Protein AF-A0A961MQN5-F1 (afdb_monomer_lite)

pLDDT: mean 85.93, std 11.31, range [44.59, 96.81]

Foldseek 3Di:
DDDPVVCCVVQNPVLVVQLVVQQVVLVVVCVVPVPRNCLSNQVSNVVRDQSVVSVVSVPVVVVVVVVCVLCVVHPVSSVVVCVLCVVVVVVVVVVCVVVVVVVVVDDSCVVVVVSVVVVVVVVVCVVVVVDPDDDPPPPVVSPD

Structure (mmCIF, N/CA/C/O backbone):
data_AF-A0A961MQN5-F1
#
_entry.id   AF-A0A961MQN5-F1
#
loop_
_atom_site.group_PDB
_atom_site.id
_atom_site.type_symbol
_atom_site.label_atom_id
_atom_site.label_alt_id
_atom_site.label_comp_id
_atom_site.label_asym_id
_atom_site.label_entity_id
_atom_site.label_seq_id
_atom_site.pdbx_PDB_ins_code
_atom_site.Cartn_x
_atom_site.Cartn_y
_atom_site.Cartn_z
_atom_site.occupancy
_atom_site.B_iso_or_equiv
_atom_site.auth_seq_id
_atom_site.auth_comp_id
_atom_site.auth_asym_id
_atom_site.auth_atom_id
_atom_site.pdbx_PDB_model_num
ATOM 1 N N . MET A 1 1 ? 15.750 -17.909 -8.664 1.00 48.66 1 MET A N 1
ATOM 2 C CA . MET A 1 1 ? 16.512 -16.833 -7.995 1.00 48.66 1 MET A CA 1
ATOM 3 C C . MET A 1 1 ? 15.515 -15.973 -7.230 1.00 48.66 1 MET A C 1
ATOM 5 O O . MET A 1 1 ? 14.878 -15.130 -7.837 1.00 48.66 1 MET A O 1
ATOM 9 N N . ALA A 1 2 ? 15.275 -16.254 -5.947 1.00 65.38 2 ALA A N 1
ATOM 10 C CA . ALA A 1 2 ? 14.312 -15.494 -5.144 1.00 65.38 2 ALA A CA 1
ATOM 11 C C . ALA A 1 2 ? 15.049 -14.439 -4.304 1.00 65.38 2 ALA A C 1
ATOM 13 O O . ALA A 1 2 ? 16.057 -14.758 -3.676 1.00 65.38 2 ALA A O 1
ATOM 14 N N . GLY A 1 3 ? 14.558 -13.197 -4.305 1.00 77.81 3 GLY A N 1
ATOM 15 C CA . GLY A 1 3 ? 15.100 -12.086 -3.513 1.00 77.81 3 GLY A CA 1
ATOM 16 C C . GLY A 1 3 ? 15.566 -10.892 -4.352 1.00 77.81 3 GLY A C 1
ATOM 17 O O . GLY A 1 3 ? 15.466 -10.897 -5.577 1.00 77.81 3 GLY A O 1
ATOM 18 N N . LEU A 1 4 ? 16.101 -9.870 -3.675 1.00 83.69 4 LEU A N 1
ATOM 19 C CA . LEU A 1 4 ? 16.558 -8.609 -4.282 1.00 83.69 4 LEU A CA 1
ATOM 20 C C . LEU A 1 4 ? 17.521 -8.818 -5.459 1.00 83.69 4 LEU A C 1
ATOM 22 O O . LEU A 1 4 ? 17.386 -8.151 -6.477 1.00 83.69 4 LEU A O 1
ATOM 26 N N . GLY A 1 5 ? 18.448 -9.776 -5.353 1.00 87.94 5 GLY A N 1
ATOM 27 C CA . GLY A 1 5 ? 19.384 -10.085 -6.438 1.00 87.94 5 GLY A CA 1
ATOM 28 C C . GLY A 1 5 ? 18.703 -10.615 -7.705 1.00 87.94 5 GLY A C 1
ATOM 29 O O . GLY A 1 5 ? 19.126 -10.276 -8.804 1.00 87.94 5 GLY A O 1
ATOM 30 N N . GLY A 1 6 ? 17.623 -11.393 -7.564 1.00 88.25 6 GLY A N 1
ATOM 31 C CA . GLY A 1 6 ? 16.836 -11.887 -8.700 1.00 88.25 6 GLY A CA 1
ATOM 32 C C . GLY A 1 6 ? 16.014 -10.778 -9.350 1.00 88.25 6 GLY A C 1
ATOM 33 O O . GLY A 1 6 ? 16.094 -10.588 -10.557 1.00 88.25 6 GLY A O 1
ATOM 34 N N . PHE A 1 7 ? 15.319 -9.980 -8.533 1.00 88.19 7 PHE A N 1
ATOM 35 C CA . PHE A 1 7 ? 14.561 -8.819 -9.010 1.00 88.19 7 PHE A CA 1
ATOM 36 C C . PHE A 1 7 ? 15.449 -7.841 -9.785 1.00 88.19 7 PHE A C 1
ATOM 38 O O . PHE A 1 7 ? 15.055 -7.275 -10.796 1.00 88.19 7 PHE A O 1
ATOM 45 N N . VAL A 1 8 ? 16.683 -7.660 -9.332 1.00 92.69 8 VAL A N 1
ATOM 46 C CA . VAL A 1 8 ? 17.633 -6.761 -9.985 1.00 92.69 8 VAL A CA 1
ATOM 47 C C . VAL A 1 8 ? 18.160 -7.340 -11.278 1.00 92.69 8 VAL A C 1
ATOM 49 O O . VAL A 1 8 ? 18.333 -6.594 -12.237 1.00 92.69 8 VAL A O 1
ATOM 52 N N . ALA A 1 9 ? 18.461 -8.635 -11.299 1.00 91.62 9 ALA A N 1
ATOM 53 C CA . ALA A 1 9 ? 18.903 -9.281 -12.523 1.00 91.62 9 ALA A CA 1
ATOM 54 C C . ALA A 1 9 ? 17.837 -9.160 -13.626 1.00 91.62 9 ALA A C 1
ATOM 56 O O . ALA A 1 9 ? 18.186 -9.068 -14.797 1.00 91.62 9 ALA A O 1
ATOM 57 N N . GLU A 1 10 ? 16.559 -9.120 -13.241 1.00 91.62 10 GLU A N 1
ATOM 58 C CA . GLU A 1 10 ? 15.415 -9.029 -14.148 1.00 91.62 10 GLU A CA 1
ATOM 59 C C . GLU A 1 10 ? 15.050 -7.584 -14.538 1.00 91.62 10 GLU A C 1
ATOM 61 O O . GLU A 1 10 ? 14.893 -7.293 -15.721 1.00 91.62 10 GLU A O 1
ATOM 66 N N . PHE A 1 11 ? 14.959 -6.662 -13.572 1.00 92.06 11 PHE A N 1
ATOM 67 C CA . PHE A 1 11 ? 14.441 -5.297 -13.784 1.00 92.06 11 PHE A CA 1
ATOM 68 C C . PHE A 1 11 ? 15.490 -4.181 -13.616 1.00 92.06 11 PHE A C 1
ATOM 70 O O . PHE A 1 11 ? 15.243 -3.021 -13.951 1.00 92.06 11 PHE A O 1
ATOM 77 N N . GLY A 1 12 ? 16.674 -4.499 -13.095 1.00 93.75 12 GLY A N 1
ATOM 78 C CA . GLY A 1 12 ? 17.763 -3.549 -12.872 1.00 93.75 12 GLY A CA 1
ATOM 79 C C . GLY A 1 12 ? 17.605 -2.654 -11.636 1.00 93.75 12 GLY A C 1
ATOM 80 O O . GLY A 1 12 ? 16.564 -2.572 -10.984 1.00 93.75 12 GLY A O 1
ATOM 81 N N . TRP A 1 13 ? 18.680 -1.932 -11.306 1.00 93.62 13 TRP A N 1
ATOM 82 C CA . TRP A 1 13 ? 18.731 -1.038 -10.138 1.00 93.62 13 TRP A CA 1
ATOM 83 C C . TRP A 1 13 ? 17.797 0.176 -10.272 1.00 93.62 13 TRP A C 1
ATOM 85 O O . TRP A 1 13 ? 17.278 0.677 -9.277 1.00 93.62 13 TRP A O 1
ATOM 95 N N . LEU A 1 14 ? 17.542 0.632 -11.504 1.00 93.38 14 LEU A N 1
ATOM 96 C CA . LEU A 1 14 ? 16.614 1.734 -11.769 1.00 93.38 14 LEU A CA 1
ATOM 97 C C . LEU A 1 14 ? 15.178 1.376 -11.375 1.00 93.38 14 LEU A C 1
ATOM 99 O O . LEU A 1 14 ? 14.497 2.202 -10.772 1.00 93.38 14 LEU A O 1
ATOM 103 N N . ALA A 1 15 ? 14.741 0.142 -11.640 1.00 92.19 15 ALA A N 1
ATOM 104 C CA . ALA A 1 15 ? 13.423 -0.327 -11.226 1.00 92.19 15 ALA A CA 1
ATOM 105 C C . ALA A 1 15 ? 13.300 -0.406 -9.699 1.00 92.19 15 ALA A C 1
ATOM 107 O O . ALA A 1 15 ? 12.271 -0.026 -9.148 1.00 92.19 15 ALA A O 1
ATOM 108 N N . VAL A 1 16 ? 14.361 -0.824 -8.997 1.00 93.31 16 VAL A N 1
ATOM 109 C CA . VAL A 1 16 ? 14.395 -0.806 -7.523 1.00 93.31 16 VAL A CA 1
ATOM 110 C C . VAL A 1 16 ? 14.227 0.615 -6.993 1.00 93.31 16 VAL A C 1
ATOM 112 O O . VAL A 1 16 ? 13.391 0.852 -6.123 1.00 93.31 16 VAL A O 1
ATOM 115 N N . LEU A 1 17 ? 14.989 1.572 -7.529 1.00 94.50 17 LEU A N 1
ATOM 116 C CA . LEU A 1 17 ? 14.881 2.976 -7.131 1.00 94.50 17 LEU A CA 1
ATOM 117 C C . LEU A 1 17 ? 13.485 3.535 -7.424 1.00 94.50 17 LEU A C 1
ATOM 119 O O . LEU A 1 17 ? 12.882 4.153 -6.548 1.00 94.50 17 LEU A O 1
ATOM 123 N N . GLY A 1 18 ? 12.946 3.271 -8.616 1.00 93.69 18 GLY A N 1
ATOM 124 C CA . GLY A 1 18 ? 11.588 3.660 -8.993 1.00 93.69 18 GLY A CA 1
ATOM 125 C C . GLY A 1 18 ? 10.540 3.092 -8.040 1.00 93.69 18 GLY A C 1
ATOM 126 O O . GLY A 1 18 ? 9.650 3.819 -7.597 1.00 93.69 18 GLY A O 1
ATOM 127 N N . ALA A 1 19 ? 10.686 1.826 -7.646 1.00 93.06 19 ALA A N 1
ATOM 128 C CA . ALA A 1 19 ? 9.770 1.179 -6.721 1.00 93.06 19 ALA A CA 1
ATOM 129 C C . ALA A 1 19 ? 9.803 1.815 -5.334 1.00 93.06 19 ALA A C 1
ATOM 131 O O . ALA A 1 19 ? 8.757 2.179 -4.792 1.00 93.06 19 ALA A O 1
ATOM 132 N N . VAL A 1 20 ? 11.003 2.020 -4.787 1.00 93.88 20 VAL A N 1
ATOM 133 C CA . VAL A 1 20 ? 11.200 2.694 -3.498 1.00 93.88 20 VAL A CA 1
ATOM 134 C C . VAL A 1 20 ? 10.578 4.088 -3.521 1.00 93.88 20 VAL A C 1
ATOM 136 O O . VAL A 1 20 ? 9.807 4.424 -2.623 1.00 93.88 20 VAL A O 1
ATOM 139 N N . LEU A 1 21 ? 10.839 4.881 -4.563 1.00 94.75 21 LEU A N 1
ATOM 140 C CA . LEU A 1 21 ? 10.260 6.218 -4.706 1.00 94.75 21 LEU A CA 1
ATOM 141 C C . LEU A 1 21 ? 8.730 6.177 -4.805 1.00 94.75 21 LEU A C 1
ATOM 143 O O . LEU A 1 21 ? 8.057 6.970 -4.146 1.00 94.75 21 LEU A O 1
ATOM 147 N N . GLY A 1 22 ? 8.173 5.226 -5.557 1.00 93.25 22 GLY A N 1
ATOM 148 C CA . GLY A 1 22 ? 6.728 5.018 -5.655 1.00 93.25 22 GLY A CA 1
ATOM 149 C C . GLY A 1 22 ? 6.084 4.702 -4.303 1.00 93.25 22 GLY A C 1
ATOM 150 O O . GLY A 1 22 ? 5.043 5.270 -3.964 1.00 93.25 22 GLY A O 1
ATOM 151 N N . PHE A 1 23 ? 6.716 3.853 -3.489 1.00 93.56 23 PHE A N 1
ATOM 152 C CA . PHE A 1 23 ? 6.240 3.536 -2.140 1.00 93.56 23 PHE A CA 1
ATOM 153 C C . PHE A 1 23 ? 6.384 4.698 -1.161 1.00 93.56 23 PHE A C 1
ATOM 155 O O . PHE A 1 23 ? 5.472 4.922 -0.364 1.00 93.56 23 PHE A O 1
ATOM 162 N N . LEU A 1 24 ? 7.479 5.457 -1.224 1.00 93.31 24 LEU A N 1
ATOM 163 C CA . LEU A 1 24 ? 7.667 6.651 -0.396 1.00 93.31 24 LEU A CA 1
ATOM 164 C C . LEU A 1 24 ? 6.613 7.715 -0.715 1.00 93.31 24 LEU A C 1
ATOM 166 O O . LEU A 1 24 ? 5.961 8.226 0.197 1.00 93.31 24 LEU A O 1
ATOM 170 N N . ALA A 1 25 ? 6.383 7.988 -2.001 1.00 92.06 25 ALA A N 1
ATOM 171 C CA . ALA A 1 25 ? 5.333 8.895 -2.447 1.00 92.06 25 ALA A CA 1
ATOM 172 C C . ALA A 1 25 ? 3.948 8.399 -2.004 1.00 92.06 25 ALA A C 1
ATOM 174 O O . ALA A 1 25 ? 3.188 9.145 -1.390 1.00 92.06 25 ALA A O 1
ATOM 175 N N . GLY A 1 26 ? 3.632 7.120 -2.229 1.00 91.31 26 GLY A N 1
ATOM 176 C CA . GLY A 1 26 ? 2.363 6.534 -1.795 1.00 91.31 26 GLY A CA 1
ATOM 177 C C . GLY A 1 26 ? 2.161 6.588 -0.279 1.00 91.31 26 GLY A C 1
ATOM 178 O O . GLY A 1 26 ? 1.064 6.904 0.183 1.00 91.31 26 GLY A O 1
ATOM 179 N N . GLY A 1 27 ? 3.211 6.337 0.502 1.00 90.06 27 GLY A N 1
ATOM 180 C CA . GLY A 1 27 ? 3.204 6.442 1.963 1.00 90.06 27 GLY A CA 1
ATOM 181 C C . GLY A 1 27 ? 2.933 7.858 2.445 1.00 90.06 27 GLY A C 1
ATOM 182 O O . GLY A 1 27 ? 2.074 8.055 3.303 1.00 90.06 27 GLY A O 1
ATOM 183 N N . PHE A 1 28 ? 3.589 8.847 1.840 1.00 91.31 28 PHE A N 1
ATOM 184 C CA . PHE A 1 28 ? 3.340 10.255 2.125 1.00 91.31 28 PHE A CA 1
ATOM 185 C C . PHE A 1 28 ? 1.883 10.642 1.837 1.00 91.31 28 PHE A C 1
ATOM 187 O O . PHE A 1 28 ? 1.199 11.163 2.719 1.00 91.31 28 PHE A O 1
ATOM 194 N N . VAL A 1 29 ? 1.358 10.311 0.651 1.00 88.31 29 VAL A N 1
ATOM 195 C CA . VAL A 1 29 ? -0.036 10.634 0.298 1.00 88.31 29 VAL A CA 1
ATOM 196 C C . VAL A 1 29 ? -1.023 9.873 1.191 1.00 88.31 29 VAL A C 1
ATOM 198 O O . VAL A 1 29 ? -2.048 10.432 1.569 1.00 88.31 29 VAL A O 1
ATOM 201 N N . LYS A 1 30 ? -0.728 8.637 1.617 1.00 86.69 30 LYS A N 1
ATOM 202 C CA . LYS A 1 30 ? -1.524 7.939 2.646 1.00 86.69 30 LYS A CA 1
ATOM 203 C C . LYS A 1 30 ? -1.501 8.669 3.986 1.00 86.69 30 LYS A C 1
ATOM 205 O O . LYS A 1 30 ? -2.537 8.718 4.632 1.00 86.69 30 LYS A O 1
ATOM 210 N N . GLY A 1 31 ? -0.378 9.257 4.390 1.00 85.06 31 GLY A N 1
ATOM 211 C CA . GLY A 1 31 ? -0.311 10.087 5.595 1.00 85.06 31 GLY A CA 1
ATOM 212 C C . GLY A 1 31 ? -1.207 11.327 5.514 1.00 85.06 31 GLY A C 1
ATOM 213 O O . GLY A 1 31 ? -1.863 11.670 6.491 1.00 85.06 31 GLY A O 1
ATOM 214 N N . VAL A 1 32 ? -1.280 11.960 4.340 1.00 86.50 32 VAL A N 1
ATOM 215 C CA . VAL A 1 32 ? -2.071 13.185 4.119 1.00 86.50 32 VAL A CA 1
ATOM 216 C C . VAL A 1 32 ? -3.561 12.893 3.879 1.00 86.50 32 VAL A C 1
ATOM 218 O O . VAL A 1 32 ? -4.419 13.593 4.408 1.00 86.50 32 VAL A O 1
ATOM 221 N N . VAL A 1 33 ? -3.881 11.871 3.079 1.00 80.00 33 VAL A N 1
ATOM 222 C CA . VAL A 1 33 ? -5.236 11.586 2.551 1.00 80.00 33 VAL A CA 1
ATOM 223 C C . VAL A 1 33 ? -5.872 10.338 3.187 1.00 80.00 33 VAL A C 1
ATOM 225 O O . VAL A 1 33 ? -7.073 10.117 3.077 1.00 80.00 33 VAL A O 1
ATOM 228 N N . GLY A 1 34 ? -5.093 9.489 3.858 1.00 74.31 34 GLY A N 1
ATOM 229 C CA . GLY A 1 34 ? -5.562 8.312 4.603 1.00 74.31 34 GLY A CA 1
ATOM 230 C C . GLY A 1 34 ? -5.564 6.986 3.830 1.00 74.31 34 GLY A C 1
ATOM 231 O O . GLY A 1 34 ? -5.291 5.946 4.425 1.00 74.31 34 GLY A O 1
ATOM 232 N N . PHE A 1 35 ? -5.820 6.982 2.512 1.00 74.06 35 PHE A N 1
ATOM 233 C CA . PHE A 1 35 ? -6.054 5.730 1.755 1.00 74.06 35 PHE A CA 1
ATOM 234 C C . PHE A 1 35 ? -5.334 5.618 0.397 1.00 74.06 35 PHE A C 1
ATOM 236 O O . PHE A 1 35 ? -5.567 4.681 -0.361 1.00 74.06 35 PHE A O 1
ATOM 243 N N . ALA A 1 36 ? -4.445 6.558 0.070 1.00 77.44 36 ALA A N 1
ATOM 244 C CA . ALA A 1 36 ? -3.923 6.713 -1.292 1.00 77.44 36 ALA A CA 1
ATOM 245 C C . ALA A 1 36 ? -2.703 5.845 -1.656 1.00 77.44 36 ALA A C 1
ATOM 247 O O . ALA A 1 36 ? -2.343 5.784 -2.832 1.00 77.44 36 ALA A O 1
ATOM 248 N N . LEU A 1 37 ? -2.067 5.174 -0.684 1.00 82.69 37 LEU A N 1
ATOM 249 C CA . LEU A 1 37 ? -0.838 4.399 -0.923 1.00 82.69 37 LEU A CA 1
ATOM 250 C C . LEU A 1 37 ? -0.981 3.373 -2.057 1.00 82.69 37 LEU A C 1
ATOM 252 O O . LEU A 1 37 ? -0.122 3.389 -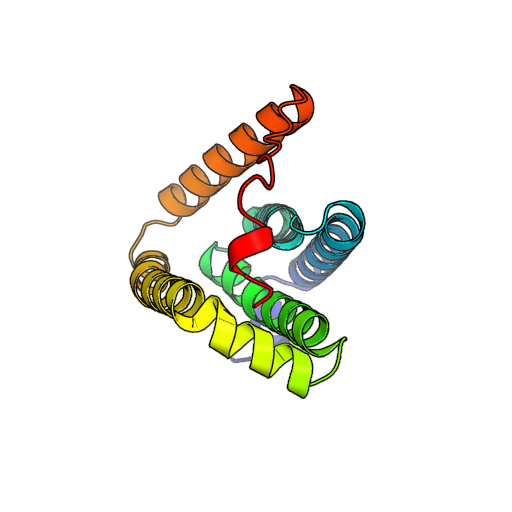2.936 1.00 82.69 37 LEU A O 1
ATOM 256 N N . PRO A 1 38 ? -2.049 2.549 -2.111 1.00 81.75 38 PRO A N 1
ATOM 257 C CA . PRO A 1 38 ? -2.240 1.607 -3.206 1.00 81.75 38 PRO A CA 1
ATOM 258 C C . PRO A 1 38 ? -2.302 2.292 -4.567 1.00 81.75 38 PRO A C 1
ATOM 260 O O . PRO A 1 38 ? -1.648 1.845 -5.495 1.00 81.75 38 PRO A O 1
ATOM 263 N N . MET A 1 39 ? -3.033 3.403 -4.681 1.00 86.69 39 MET A N 1
ATOM 264 C CA . MET A 1 39 ? -3.234 4.085 -5.962 1.00 86.69 39 MET A CA 1
ATOM 265 C C . MET A 1 39 ? -1.925 4.652 -6.513 1.00 86.69 39 MET A C 1
ATOM 267 O O . MET A 1 39 ? -1.578 4.392 -7.661 1.00 86.69 39 MET A O 1
ATOM 271 N N . VAL A 1 40 ? -1.178 5.393 -5.691 1.00 89.12 40 VAL A N 1
ATOM 272 C CA . VAL A 1 40 ? 0.072 6.040 -6.122 1.00 89.12 40 VAL A CA 1
ATOM 273 C C . VAL A 1 40 ? 1.162 5.004 -6.376 1.00 89.12 40 VAL A C 1
ATOM 275 O O . VAL A 1 40 ? 1.762 4.999 -7.449 1.00 89.12 40 VAL A O 1
ATOM 278 N N . ALA A 1 41 ? 1.399 4.104 -5.416 1.00 90.88 41 ALA A N 1
ATOM 279 C CA . ALA A 1 41 ? 2.473 3.129 -5.536 1.00 90.88 41 ALA A CA 1
ATOM 280 C C . ALA A 1 41 ? 2.215 2.163 -6.697 1.00 90.88 41 ALA A C 1
ATOM 282 O O . ALA A 1 41 ? 3.138 1.900 -7.460 1.00 90.88 41 ALA A O 1
ATOM 283 N N . LEU A 1 42 ? 0.978 1.692 -6.886 1.00 90.62 42 LEU A N 1
ATOM 284 C CA . LEU A 1 42 ? 0.646 0.789 -7.988 1.00 90.62 42 LEU A CA 1
ATOM 285 C C . LEU A 1 42 ? 0.708 1.487 -9.353 1.00 90.62 42 LEU A C 1
ATOM 287 O O . LEU A 1 42 ? 1.159 0.868 -10.307 1.00 90.62 42 LEU A O 1
ATOM 291 N N . SER A 1 43 ? 0.337 2.770 -9.447 1.00 88.00 43 SER A N 1
ATOM 292 C CA . SER A 1 43 ? 0.456 3.533 -10.702 1.00 88.00 43 SER A CA 1
ATOM 293 C C . SER A 1 43 ? 1.917 3.742 -11.106 1.00 88.00 43 SER A C 1
ATOM 295 O O . SER A 1 43 ? 2.281 3.520 -12.258 1.00 88.00 43 SER A O 1
ATOM 297 N N . VAL A 1 44 ? 2.771 4.137 -10.154 1.00 90.38 44 VAL A N 1
ATOM 298 C CA . VAL A 1 44 ? 4.205 4.341 -10.408 1.00 90.38 44 VAL A CA 1
ATOM 299 C C . VAL A 1 44 ? 4.879 3.016 -10.754 1.00 90.38 44 VAL A C 1
ATOM 301 O O . VAL A 1 44 ? 5.488 2.906 -11.811 1.00 90.38 44 VAL A O 1
ATOM 304 N N . ASN A 1 45 ? 4.735 2.000 -9.899 1.00 91.69 45 ASN A N 1
ATOM 305 C CA . ASN A 1 45 ? 5.377 0.700 -10.095 1.00 91.69 45 ASN A CA 1
ATOM 306 C C . ASN A 1 45 ? 4.854 -0.023 -11.341 1.00 91.69 45 ASN A C 1
ATOM 308 O O . ASN A 1 45 ? 5.639 -0.553 -12.118 1.00 91.69 45 ASN A O 1
ATOM 312 N N . GLY A 1 46 ? 3.541 -0.005 -11.567 1.00 89.31 46 GLY A N 1
ATOM 313 C CA . GLY A 1 46 ? 2.907 -0.648 -12.717 1.00 89.31 46 GLY A CA 1
ATOM 314 C C . GLY A 1 46 ? 3.214 0.011 -14.065 1.00 89.31 46 GLY A C 1
ATOM 315 O O . GLY A 1 46 ? 2.882 -0.552 -15.098 1.00 89.31 46 GLY A O 1
ATOM 316 N N . SER A 1 47 ? 3.863 1.182 -14.082 1.00 88.62 47 SER A N 1
ATOM 317 C CA . SER A 1 47 ? 4.309 1.821 -15.330 1.00 88.62 47 SER A CA 1
ATOM 318 C C . SER A 1 47 ? 5.554 1.158 -15.932 1.00 88.62 47 SER A C 1
ATOM 320 O O . SER A 1 47 ? 5.857 1.379 -17.102 1.00 88.62 47 SER A O 1
ATOM 322 N N . PHE A 1 48 ? 6.299 0.380 -15.139 1.00 90.88 48 PHE A N 1
ATOM 323 C CA . PHE A 1 48 ? 7.533 -0.289 -15.573 1.00 90.88 48 PHE A CA 1
ATOM 324 C C . PHE A 1 48 ? 7.666 -1.738 -15.079 1.00 90.88 48 PHE A C 1
ATOM 326 O O . PHE A 1 48 ? 8.587 -2.434 -15.501 1.00 90.88 48 PHE A O 1
ATOM 333 N N . LEU A 1 49 ? 6.774 -2.201 -14.198 1.00 91.06 49 LEU A N 1
ATOM 334 C CA . LEU A 1 49 ? 6.691 -3.589 -13.741 1.00 91.06 49 LEU A CA 1
ATOM 335 C C . LEU A 1 49 ? 5.388 -4.234 -14.223 1.00 91.06 49 LEU A C 1
ATOM 337 O O . LEU A 1 49 ? 4.366 -3.544 -14.284 1.00 91.06 49 LEU A O 1
ATOM 341 N N . PRO A 1 50 ? 5.389 -5.559 -14.461 1.00 90.25 50 PRO A N 1
ATOM 342 C CA . PRO A 1 50 ? 4.157 -6.324 -14.627 1.00 90.25 50 PRO A CA 1
ATOM 343 C C . PRO A 1 50 ? 3.203 -6.101 -13.449 1.00 90.25 50 PRO A C 1
ATOM 345 O O . PRO A 1 50 ? 3.642 -5.918 -12.302 1.00 90.25 50 PRO A O 1
ATOM 348 N N . TYR A 1 51 ? 1.897 -6.129 -13.718 1.00 88.06 51 TYR A N 1
ATOM 349 C CA . TYR A 1 51 ? 0.865 -5.838 -12.716 1.00 88.06 51 TYR A CA 1
ATOM 350 C C . TYR A 1 51 ? 1.000 -6.728 -11.473 1.00 88.06 51 TYR A C 1
ATOM 352 O O . TYR A 1 51 ? 0.921 -6.253 -10.339 1.00 88.06 51 TYR A O 1
ATOM 360 N N . GLU A 1 52 ? 1.257 -8.016 -11.678 1.00 88.62 52 GLU A N 1
ATOM 361 C CA . GLU A 1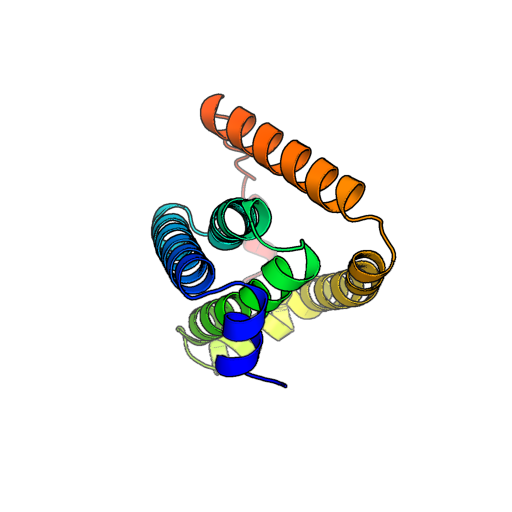 52 ? 1.380 -9.032 -10.637 1.00 88.62 52 GLU A CA 1
ATOM 362 C C . GLU A 1 52 ? 2.550 -8.723 -9.704 1.00 88.62 52 GLU A C 1
ATOM 364 O O . GLU A 1 52 ? 2.419 -8.833 -8.483 1.00 88.62 52 GLU A O 1
ATOM 369 N N . VAL A 1 53 ? 3.679 -8.283 -10.265 1.00 91.06 53 VAL A N 1
ATOM 370 C CA . VAL A 1 53 ? 4.875 -7.903 -9.504 1.00 91.06 53 VAL A CA 1
ATOM 371 C C . VAL A 1 53 ? 4.601 -6.634 -8.702 1.00 91.06 53 VAL A C 1
ATOM 373 O O . VAL A 1 53 ? 4.890 -6.583 -7.506 1.00 91.06 53 VAL A O 1
ATOM 376 N N . ALA A 1 54 ? 3.991 -5.624 -9.325 1.00 91.44 54 ALA A N 1
ATOM 377 C CA . ALA A 1 54 ? 3.660 -4.370 -8.659 1.00 91.44 54 ALA A CA 1
ATOM 378 C C . ALA A 1 54 ? 2.677 -4.581 -7.490 1.00 91.44 54 ALA A C 1
ATOM 380 O O . ALA A 1 54 ? 2.881 -4.036 -6.401 1.00 91.44 54 ALA A O 1
ATOM 381 N N . VAL A 1 55 ? 1.651 -5.422 -7.672 1.00 90.56 55 VAL A N 1
ATOM 382 C CA . VAL A 1 55 ? 0.722 -5.811 -6.599 1.00 90.56 55 VAL A CA 1
ATOM 383 C C . VAL A 1 55 ? 1.438 -6.618 -5.518 1.00 90.56 55 VAL A C 1
ATOM 385 O O . VAL A 1 55 ? 1.247 -6.334 -4.336 1.00 90.56 55 VAL A O 1
ATOM 388 N N . ALA A 1 56 ? 2.295 -7.576 -5.876 1.00 90.69 56 ALA A N 1
ATOM 389 C CA . ALA A 1 56 ? 3.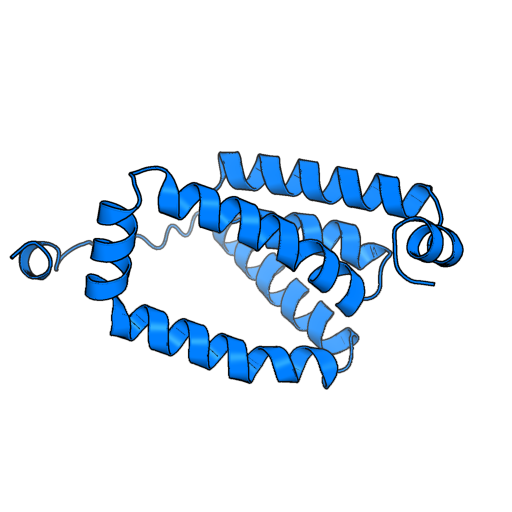038 -8.373 -4.899 1.00 90.69 56 ALA A CA 1
ATOM 390 C C . ALA A 1 56 ? 3.919 -7.500 -3.990 1.00 90.69 56 ALA A C 1
ATOM 392 O O . ALA A 1 56 ? 3.898 -7.664 -2.766 1.00 90.69 56 ALA A O 1
ATOM 393 N N . LEU A 1 57 ? 4.622 -6.519 -4.566 1.00 91.81 57 LEU A N 1
ATOM 394 C CA . LEU A 1 57 ? 5.405 -5.536 -3.812 1.00 91.81 57 LEU A CA 1
ATOM 395 C C . LEU A 1 57 ? 4.529 -4.693 -2.875 1.00 91.81 57 LEU A C 1
ATOM 397 O O . LEU A 1 57 ? 4.990 -4.282 -1.813 1.00 91.81 57 LEU A O 1
ATOM 401 N N . LEU A 1 58 ? 3.269 -4.440 -3.243 1.00 91.12 58 LEU A N 1
ATOM 402 C CA . LEU A 1 58 ? 2.327 -3.619 -2.481 1.00 91.12 58 LEU A CA 1
ATOM 403 C C . LEU A 1 58 ? 1.756 -4.334 -1.247 1.00 91.12 58 LEU A C 1
ATOM 405 O O . LEU A 1 58 ? 1.477 -3.679 -0.236 1.00 91.12 58 LEU A O 1
ATOM 409 N N . ILE A 1 59 ? 1.566 -5.656 -1.315 1.00 89.94 59 ILE A N 1
ATOM 410 C CA . ILE A 1 59 ? 0.885 -6.441 -0.270 1.00 89.94 59 ILE A CA 1
ATOM 411 C C . ILE A 1 59 ? 1.589 -6.281 1.079 1.00 89.94 59 ILE A C 1
ATOM 413 O O . ILE A 1 59 ? 0.956 -5.888 2.060 1.00 89.94 59 ILE A O 1
ATOM 417 N N . VAL A 1 60 ? 2.897 -6.542 1.125 1.00 90.25 60 VAL A N 1
ATOM 418 C CA . VAL A 1 60 ? 3.684 -6.538 2.368 1.00 90.25 60 VAL A CA 1
ATOM 419 C C . VAL A 1 60 ? 3.637 -5.182 3.091 1.00 90.25 60 VAL A C 1
ATOM 421 O O . VAL A 1 60 ? 3.179 -5.149 4.235 1.00 90.25 60 VAL A O 1
ATOM 424 N N . PRO A 1 61 ? 4.029 -4.043 2.484 1.00 89.19 61 PRO A N 1
ATOM 425 C CA . PRO A 1 61 ? 4.011 -2.750 3.172 1.00 89.19 61 PRO A CA 1
ATOM 426 C C . PRO A 1 61 ? 2.591 -2.297 3.538 1.00 89.19 61 PRO A C 1
ATOM 428 O O . PRO A 1 61 ? 2.383 -1.657 4.576 1.00 89.19 61 PRO A O 1
ATOM 431 N N . THR A 1 62 ? 1.588 -2.651 2.731 1.00 89.94 62 THR A N 1
ATOM 432 C CA . THR A 1 62 ? 0.188 -2.338 3.041 1.00 89.94 62 THR A CA 1
ATOM 433 C C . THR A 1 62 ? -0.288 -3.116 4.259 1.00 89.94 62 THR A C 1
ATOM 435 O O . THR A 1 62 ? -0.844 -2.512 5.173 1.00 89.94 62 THR A O 1
ATOM 438 N N . MET A 1 63 ? -0.019 -4.422 4.324 1.00 89.88 63 MET A N 1
ATOM 439 C CA . MET A 1 63 ? -0.348 -5.236 5.494 1.00 89.88 63 MET A CA 1
ATOM 440 C C . MET A 1 63 ? 0.384 -4.742 6.737 1.00 89.88 63 MET A C 1
ATOM 442 O O . MET A 1 63 ? -0.260 -4.501 7.752 1.00 89.88 63 MET A O 1
ATOM 446 N N . VAL A 1 64 ? 1.697 -4.513 6.657 1.00 91.81 64 VAL A N 1
ATOM 447 C CA . VAL A 1 64 ? 2.495 -4.038 7.798 1.00 91.81 64 VAL A CA 1
ATOM 448 C C . VAL A 1 64 ? 1.953 -2.711 8.326 1.00 91.81 64 VAL A C 1
ATOM 450 O O . VAL A 1 64 ? 1.668 -2.588 9.516 1.00 91.81 64 VAL A O 1
ATOM 453 N N . SER A 1 65 ? 1.738 -1.728 7.447 1.00 89.94 65 SER A N 1
ATOM 454 C CA . SER A 1 65 ? 1.236 -0.418 7.870 1.00 89.94 65 SER A CA 1
ATOM 455 C C . SER A 1 65 ? -0.202 -0.471 8.387 1.00 89.94 65 SER A C 1
ATOM 457 O O . SER A 1 65 ? -0.533 0.251 9.326 1.00 89.94 65 SER A O 1
ATOM 459 N N . ASN A 1 66 ? -1.076 -1.298 7.811 1.00 90.38 66 ASN A N 1
ATOM 460 C CA . ASN A 1 66 ? -2.460 -1.430 8.270 1.00 90.38 66 ASN A CA 1
ATOM 461 C C . ASN A 1 66 ? -2.543 -2.154 9.618 1.00 90.38 66 ASN A C 1
ATOM 463 O O . ASN A 1 66 ? -3.285 -1.710 10.489 1.00 90.38 66 ASN A O 1
ATOM 467 N N . THR A 1 67 ? -1.747 -3.204 9.819 1.00 90.88 67 THR A N 1
ATOM 468 C CA . THR A 1 67 ? -1.665 -3.929 11.094 1.00 90.88 67 THR A CA 1
ATOM 469 C C . T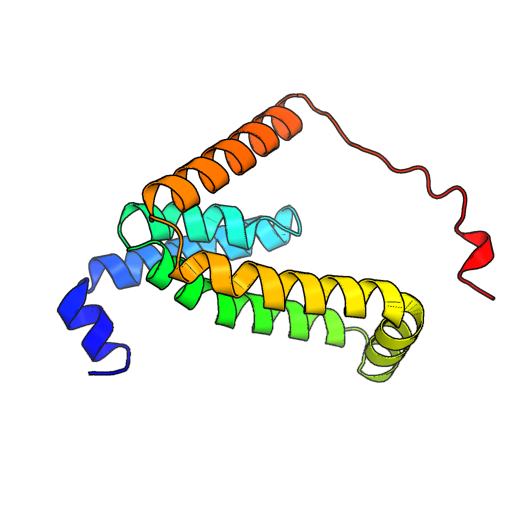HR A 1 67 ? -1.083 -3.049 12.194 1.00 90.88 67 THR A C 1
ATOM 471 O O . THR A 1 67 ? -1.604 -3.010 13.303 1.00 90.88 67 THR A O 1
ATOM 474 N N . PHE A 1 68 ? -0.040 -2.274 11.896 1.00 91.62 68 PHE A N 1
ATOM 475 C CA . PHE A 1 68 ? 0.486 -1.317 12.866 1.00 91.62 68 PHE A CA 1
ATOM 476 C C . PHE A 1 68 ? -0.566 -0.268 13.256 1.00 91.62 68 PHE A C 1
ATOM 478 O O . PHE A 1 68 ? -0.748 0.032 14.433 1.00 91.62 68 PHE A O 1
ATOM 485 N N . GLN A 1 69 ? -1.317 0.253 12.279 1.00 88.81 69 GLN A N 1
ATOM 486 C CA . GLN A 1 69 ? -2.397 1.206 12.540 1.00 88.81 69 GLN A CA 1
ATOM 487 C C . GLN A 1 69 ? -3.558 0.597 13.335 1.00 88.81 69 GLN A C 1
ATOM 489 O O . GLN A 1 69 ? -4.109 1.291 14.188 1.00 88.81 69 GLN A O 1
ATOM 494 N N . SER A 1 70 ? -3.923 -0.668 13.097 1.00 88.94 70 SER A N 1
ATOM 495 C CA . SER A 1 70 ? -5.000 -1.331 13.845 1.00 88.94 70 SER A CA 1
ATOM 496 C C . SER A 1 70 ? -4.609 -1.604 15.297 1.00 88.94 70 SER A C 1
ATOM 498 O O . SER A 1 70 ? -5.443 -1.488 16.190 1.00 88.94 70 SER A O 1
ATOM 500 N N . LEU A 1 71 ? -3.331 -1.890 15.550 1.00 93.31 71 LEU A N 1
ATOM 501 C CA . LEU A 1 71 ? -2.801 -2.164 16.886 1.00 93.31 71 LEU A CA 1
ATOM 502 C C . LEU A 1 71 ? -2.395 -0.906 17.666 1.00 93.31 71 LEU A C 1
ATOM 504 O O . LEU A 1 71 ? -2.107 -1.007 18.858 1.00 93.31 71 LEU A O 1
ATOM 508 N N . ARG A 1 72 ? -2.399 0.283 17.044 1.00 91.62 72 ARG A N 1
ATOM 509 C CA . ARG A 1 72 ? -1.900 1.527 17.666 1.00 91.62 72 ARG A CA 1
ATOM 510 C C . ARG A 1 72 ? -2.621 1.910 18.965 1.00 91.62 72 ARG A C 1
ATOM 512 O O . ARG A 1 72 ? -2.035 2.565 19.814 1.00 91.62 72 ARG A O 1
ATOM 519 N N . ASN A 1 73 ? -3.886 1.510 19.106 1.00 90.44 73 ASN A N 1
ATOM 520 C CA . ASN A 1 73 ? -4.716 1.782 20.284 1.00 90.44 73 ASN A CA 1
ATOM 521 C C . ASN A 1 73 ? -4.665 0.636 21.322 1.00 90.44 73 ASN A C 1
ATOM 523 O O . ASN A 1 73 ? -5.449 0.626 22.267 1.00 90.44 73 ASN A O 1
ATOM 527 N N . GLY A 1 74 ? -3.776 -0.346 21.140 1.00 92.00 74 GLY A N 1
ATOM 528 C CA . GLY A 1 74 ? -3.650 -1.535 21.981 1.00 92.00 74 GLY A CA 1
ATOM 529 C C . GLY A 1 74 ? -4.400 -2.757 21.438 1.00 92.00 74 GLY A C 1
ATOM 530 O O . GLY A 1 74 ? -5.430 -2.652 20.769 1.00 92.00 74 GLY A O 1
ATOM 531 N N . ALA A 1 75 ? -3.887 -3.949 21.759 1.00 91.12 75 ALA A N 1
ATOM 532 C CA . ALA A 1 75 ? -4.408 -5.217 21.241 1.00 91.12 75 ALA A CA 1
ATOM 533 C C . ALA A 1 75 ? -5.856 -5.509 21.679 1.00 91.12 75 ALA A C 1
ATOM 535 O O . ALA A 1 75 ? -6.635 -6.046 20.895 1.00 91.12 75 ALA A O 1
ATOM 536 N N . MET A 1 76 ? -6.244 -5.113 22.898 1.00 91.94 76 MET A N 1
ATOM 537 C CA . MET A 1 76 ? -7.618 -5.310 23.377 1.00 91.94 76 MET A CA 1
ATOM 538 C C . MET A 1 76 ? -8.635 -4.464 22.604 1.00 91.94 76 MET A C 1
ATOM 540 O O . MET A 1 76 ? -9.699 -4.966 22.257 1.00 91.94 76 MET A O 1
ATOM 544 N N . ALA A 1 77 ? -8.298 -3.212 22.277 1.00 91.00 77 ALA A N 1
ATOM 545 C CA . ALA A 1 77 ? -9.163 -2.350 21.472 1.00 91.00 77 ALA A CA 1
ATOM 546 C C . ALA A 1 77 ? -9.309 -2.876 20.033 1.00 91.00 77 ALA A C 1
ATOM 548 O O . ALA A 1 77 ? -10.407 -2.870 19.469 1.00 91.00 77 ALA A O 1
ATOM 549 N N . ALA A 1 78 ? -8.215 -3.388 19.459 1.00 90.56 78 ALA A N 1
ATOM 550 C CA . ALA A 1 78 ? -8.235 -4.036 18.151 1.00 90.56 78 ALA A CA 1
ATOM 551 C C . ALA A 1 78 ? -9.125 -5.291 18.150 1.00 90.56 78 ALA A C 1
ATOM 553 O O . ALA A 1 78 ? -9.931 -5.473 17.239 1.00 90.56 78 ALA A O 1
ATOM 554 N N . TRP A 1 79 ? -9.028 -6.126 19.190 1.00 92.00 79 TRP A N 1
ATOM 555 C CA . TRP A 1 79 ? -9.880 -7.307 19.341 1.00 92.00 79 TRP A CA 1
ATOM 556 C C . TRP A 1 79 ? -11.357 -6.944 19.516 1.00 92.00 79 TRP A C 1
ATOM 558 O O . TRP A 1 79 ? -12.208 -7.530 18.850 1.00 92.00 79 TRP A O 1
ATOM 568 N N . GLY A 1 80 ? -11.660 -5.938 20.343 1.00 91.69 80 GLY A N 1
ATOM 569 C CA . GLY A 1 80 ? -13.020 -5.416 20.500 1.00 91.69 80 GLY A CA 1
ATOM 570 C C . GLY A 1 80 ? -13.626 -5.003 19.158 1.00 91.69 80 GLY A C 1
ATOM 571 O O . GLY A 1 80 ? -14.700 -5.476 18.802 1.00 91.69 80 GLY A O 1
ATOM 572 N N . SER A 1 81 ? -12.870 -4.248 18.354 1.00 91.56 81 SER A N 1
ATOM 573 C CA . SER A 1 81 ? -13.294 -3.826 17.009 1.00 91.56 81 SER A CA 1
ATOM 574 C C . SER A 1 81 ? -13.509 -5.011 16.055 1.00 91.56 81 SER A C 1
ATOM 576 O O . SER A 1 81 ? -14.439 -5.011 15.247 1.00 91.56 81 SER A O 1
ATOM 578 N N . LEU A 1 82 ? -12.657 -6.041 16.123 1.00 92.00 82 LEU A N 1
ATOM 579 C CA . LEU A 1 82 ? -12.787 -7.241 15.290 1.00 92.00 82 LEU A CA 1
ATOM 580 C C . LEU A 1 82 ? -14.082 -8.004 15.582 1.00 92.00 82 LEU A C 1
ATOM 582 O O . LEU A 1 82 ? -14.757 -8.431 14.641 1.00 92.00 82 LEU A O 1
ATOM 586 N N . VAL A 1 83 ? -14.420 -8.162 16.864 1.00 93.44 83 VAL A N 1
ATOM 587 C CA . VAL A 1 83 ? -15.636 -8.855 17.308 1.00 93.44 83 VAL A CA 1
ATOM 588 C C . VAL A 1 83 ? -16.878 -8.013 17.025 1.00 93.44 83 VAL A C 1
ATOM 590 O O . VAL A 1 83 ? -17.858 -8.543 16.510 1.00 93.44 83 VAL A O 1
ATOM 593 N N . GLU A 1 84 ? -16.835 -6.707 17.280 1.00 92.75 84 GLU A N 1
ATOM 594 C CA . GLU A 1 84 ? -17.942 -5.781 17.010 1.00 92.75 84 GLU A CA 1
ATOM 595 C C . GLU A 1 84 ? -18.333 -5.784 15.523 1.00 92.75 84 GLU A C 1
ATOM 597 O O . GLU A 1 84 ? -19.506 -5.923 15.168 1.00 92.75 84 GLU A O 1
ATOM 602 N N . PHE A 1 85 ? -17.339 -5.746 14.630 1.00 92.56 85 PHE A N 1
ATOM 603 C CA . PHE A 1 85 ? -17.541 -5.713 13.180 1.00 92.56 85 PHE A CA 1
ATOM 604 C C . PHE A 1 85 ? -17.322 -7.072 12.496 1.00 92.56 85 PHE A C 1
ATOM 606 O O . PHE A 1 85 ? -17.007 -7.122 11.304 1.00 92.56 85 PHE A O 1
ATOM 613 N N . TRP A 1 86 ? -17.508 -8.198 13.198 1.00 93.31 86 TRP A N 1
ATOM 614 C CA . TRP A 1 86 ? -17.174 -9.535 12.677 1.00 93.31 86 TRP A CA 1
ATOM 615 C C . TRP A 1 86 ? -17.840 -9.861 11.330 1.00 93.31 86 TRP A C 1
ATOM 617 O O . TRP A 1 86 ? -17.210 -10.460 10.461 1.00 93.31 86 TRP A O 1
ATOM 627 N N . ARG A 1 87 ? -19.087 -9.414 11.109 1.00 95.44 87 ARG A N 1
ATOM 628 C CA . ARG A 1 87 ? -19.820 -9.619 9.842 1.00 95.44 87 ARG A CA 1
ATOM 629 C C . ARG A 1 87 ? -19.151 -8.891 8.680 1.00 95.44 87 ARG A C 1
ATOM 631 O O . ARG A 1 87 ? -19.023 -9.456 7.598 1.00 95.44 87 ARG A O 1
ATOM 638 N N . LEU A 1 88 ? -18.715 -7.652 8.912 1.00 93.25 88 LEU A N 1
ATOM 639 C CA . LEU A 1 88 ? -18.004 -6.853 7.915 1.00 93.25 88 LEU A CA 1
ATOM 640 C C . LEU A 1 88 ? -16.643 -7.480 7.606 1.00 93.25 88 LEU A C 1
ATOM 642 O O . LEU A 1 88 ? -16.308 -7.657 6.438 1.00 93.25 88 LEU A O 1
ATOM 646 N N . ASN A 1 89 ? -15.896 -7.870 8.643 1.00 92.62 89 ASN A N 1
ATOM 647 C CA . ASN A 1 89 ? -14.599 -8.531 8.499 1.00 92.62 89 ASN A CA 1
ATOM 648 C C . ASN A 1 89 ? -14.718 -9.852 7.726 1.00 92.62 89 ASN A C 1
ATOM 650 O O . ASN A 1 89 ? -13.925 -10.106 6.823 1.00 92.62 89 ASN A O 1
ATOM 654 N N . LEU A 1 90 ? -15.738 -10.662 8.023 1.00 95.19 90 LEU A N 1
ATOM 655 C CA . LEU A 1 90 ? -15.986 -11.924 7.330 1.00 95.19 90 LEU A CA 1
ATOM 656 C C . LEU A 1 90 ? -16.287 -11.704 5.846 1.00 95.19 90 LEU A C 1
ATOM 658 O O . LEU A 1 90 ? -15.677 -12.355 5.001 1.00 95.19 90 LEU A O 1
ATOM 662 N N . VAL A 1 91 ? -17.182 -10.767 5.517 1.00 96.81 91 VAL A N 1
ATOM 663 C CA . VAL A 1 91 ? -17.497 -10.437 4.118 1.00 96.81 91 VAL A CA 1
ATOM 664 C C . VAL A 1 91 ? -16.263 -9.902 3.396 1.00 96.81 91 VAL A C 1
ATOM 666 O O . VAL A 1 91 ? -16.003 -10.306 2.263 1.00 96.81 91 VAL A O 1
ATOM 669 N N . LEU A 1 92 ? -15.476 -9.043 4.045 1.00 94.00 92 LEU A N 1
ATOM 670 C CA . LEU A 1 92 ? -14.249 -8.485 3.483 1.00 94.00 92 LEU A CA 1
ATOM 671 C C . LEU A 1 92 ? -13.230 -9.584 3.157 1.00 94.00 92 LEU A C 1
ATOM 673 O O . LEU A 1 92 ? -12.765 -9.664 2.023 1.00 94.00 92 LEU A O 1
ATOM 677 N N . VAL A 1 93 ? -12.915 -10.454 4.121 1.00 94.25 93 VAL A N 1
ATOM 678 C CA . VAL A 1 93 ? -11.948 -11.549 3.942 1.00 94.25 93 VAL A CA 1
ATOM 679 C C . VAL A 1 93 ? -12.427 -12.536 2.880 1.00 94.25 93 VAL A C 1
ATOM 681 O O . VAL A 1 93 ? -11.648 -12.906 2.004 1.00 94.25 93 VAL A O 1
ATOM 684 N N . ALA A 1 94 ? -13.706 -12.920 2.904 1.00 96.06 94 ALA A N 1
ATOM 685 C CA . ALA A 1 94 ? -14.278 -13.808 1.896 1.00 96.06 94 ALA A CA 1
ATOM 686 C C . ALA A 1 94 ? -14.195 -13.192 0.493 1.00 96.06 94 ALA A C 1
ATOM 688 O O . ALA A 1 94 ? -13.748 -13.845 -0.448 1.00 96.06 94 ALA A O 1
ATOM 689 N N . THR A 1 95 ? -14.559 -11.915 0.360 1.00 95.94 95 THR A N 1
ATOM 690 C CA . THR A 1 95 ? -14.516 -11.205 -0.924 1.00 95.94 95 THR A CA 1
ATOM 691 C C . THR A 1 95 ? -13.089 -11.090 -1.446 1.00 95.94 95 THR A C 1
ATOM 693 O O . THR A 1 95 ? -12.871 -11.356 -2.623 1.00 95.94 95 THR A O 1
ATOM 696 N N . ILE A 1 96 ? -12.113 -10.763 -0.590 1.00 91.62 96 ILE A N 1
ATOM 697 C CA . ILE A 1 96 ? -10.689 -10.737 -0.961 1.00 91.62 96 ILE A CA 1
ATOM 698 C C . ILE A 1 96 ? -10.221 -12.130 -1.397 1.00 91.62 96 ILE A C 1
ATOM 700 O O . ILE A 1 96 ? -9.563 -12.252 -2.423 1.00 91.62 96 ILE A O 1
ATOM 704 N N . GLY A 1 97 ? -10.574 -13.188 -0.663 1.00 93.50 97 GLY A N 1
ATOM 705 C CA . GLY A 1 97 ? -10.179 -14.558 -1.005 1.00 93.50 97 GLY A CA 1
ATOM 706 C C . GLY A 1 97 ? -10.741 -15.033 -2.349 1.00 93.50 97 GLY A C 1
ATOM 707 O O . GLY A 1 97 ? -10.061 -15.736 -3.097 1.00 93.50 97 GLY A O 1
ATOM 708 N N . ILE A 1 98 ? -11.964 -14.618 -2.684 1.00 93.81 98 ILE A N 1
ATOM 709 C CA . ILE A 1 98 ? -12.590 -14.916 -3.977 1.00 93.81 98 ILE A CA 1
ATOM 710 C C . ILE A 1 98 ? -11.957 -14.067 -5.089 1.00 93.81 98 ILE A C 1
ATOM 712 O O . ILE A 1 98 ? -11.584 -14.602 -6.133 1.00 93.81 98 ILE A O 1
ATOM 716 N N . SER A 1 99 ? -11.798 -12.758 -4.874 1.00 89.88 99 SER A N 1
ATOM 717 C CA . SER A 1 99 ? -11.311 -11.827 -5.900 1.00 89.88 99 SER A CA 1
ATOM 718 C C . SER A 1 99 ? -9.813 -11.952 -6.180 1.00 89.88 99 SER A C 1
ATOM 720 O O . SER A 1 99 ? -9.395 -11.770 -7.321 1.00 89.88 99 SER A O 1
ATOM 722 N N . ALA A 1 100 ? -8.998 -12.337 -5.194 1.00 89.12 100 ALA A N 1
ATOM 723 C CA . ALA A 1 100 ? -7.557 -12.519 -5.365 1.00 89.12 100 ALA A CA 1
ATOM 724 C C . ALA A 1 100 ? -7.221 -13.575 -6.429 1.00 89.12 100 ALA A C 1
ATOM 726 O O . ALA A 1 100 ? -6.224 -13.450 -7.135 1.00 89.12 100 ALA A O 1
ATOM 727 N N . GLN A 1 101 ? -8.075 -14.586 -6.607 1.00 89.62 101 GLN A N 1
ATOM 728 C CA . GLN A 1 101 ? -7.877 -15.590 -7.653 1.00 89.62 101 GLN A CA 1
ATOM 729 C C . GLN A 1 101 ? -8.080 -15.034 -9.066 1.00 89.62 101 GLN A C 1
ATOM 731 O O . GLN A 1 101 ? -7.557 -15.593 -10.027 1.00 89.62 101 GLN A O 1
ATOM 736 N N . LEU A 1 102 ? -8.863 -13.962 -9.206 1.00 87.12 102 LEU A N 1
ATOM 737 C CA . LEU A 1 102 ? -9.114 -13.312 -10.488 1.00 87.12 102 LEU A CA 1
ATOM 738 C C . LEU A 1 102 ? -7.862 -12.592 -10.996 1.00 87.12 102 LEU A C 1
ATOM 740 O O . LEU A 1 102 ? -7.628 -12.587 -12.198 1.00 87.12 102 LEU A O 1
ATOM 744 N N . VAL A 1 103 ? -7.035 -12.060 -10.091 1.00 85.50 103 VAL A N 1
ATOM 745 C CA . VAL A 1 103 ? -5.804 -11.326 -10.430 1.00 85.50 103 VAL A CA 1
ATOM 746 C C . VAL A 1 103 ? -4.848 -12.174 -11.265 1.00 85.50 103 VAL A C 1
ATOM 748 O O . VAL A 1 103 ? -4.290 -11.679 -12.228 1.00 85.50 103 VAL A O 1
ATOM 751 N N . VAL A 1 104 ? -4.708 -13.462 -10.948 1.00 85.75 104 VAL A N 1
ATOM 752 C CA . VAL A 1 104 ? -3.781 -14.367 -11.657 1.00 85.75 104 VAL A CA 1
ATOM 753 C C . VAL A 1 104 ? -4.398 -14.941 -12.944 1.00 85.75 104 VAL A C 1
ATOM 755 O O . VAL A 1 104 ? -3.706 -15.545 -13.757 1.00 85.75 104 VAL A O 1
ATOM 758 N N . ARG A 1 105 ? -5.717 -14.803 -13.131 1.00 88.19 105 ARG A N 1
ATOM 759 C CA . ARG A 1 105 ? -6.446 -15.363 -14.284 1.00 88.19 105 ARG A CA 1
ATOM 760 C C . ARG A 1 105 ? -6.819 -14.322 -15.336 1.00 88.19 105 ARG A C 1
ATOM 762 O O . ARG A 1 105 ? -7.126 -14.699 -16.464 1.00 88.19 105 ARG A O 1
ATOM 769 N N . LEU A 1 106 ? -6.866 -13.046 -14.969 1.00 87.25 106 LEU A N 1
ATOM 770 C CA . LEU A 1 106 ? -7.241 -11.961 -15.866 1.00 87.25 106 LEU A CA 1
ATOM 771 C C . LEU A 1 106 ? -6.029 -11.474 -16.668 1.00 87.25 106 LEU A C 1
ATOM 773 O O . LEU A 1 106 ? -4.938 -11.387 -16.116 1.00 87.25 106 LEU A O 1
ATOM 777 N N . PRO A 1 107 ? -6.210 -11.090 -17.943 1.00 90.88 107 PRO A N 1
ATOM 778 C CA . PRO A 1 107 ? -5.149 -10.432 -18.693 1.00 90.88 107 PRO A CA 1
ATOM 779 C C . PRO A 1 107 ? -4.772 -9.090 -18.053 1.00 90.88 107 PRO A C 1
ATOM 781 O O . PRO A 1 107 ? -5.658 -8.313 -17.682 1.00 90.88 107 PRO A O 1
ATOM 784 N N . GLU A 1 108 ? -3.477 -8.775 -18.015 1.00 86.06 108 GLU A N 1
ATOM 785 C CA . GLU A 1 108 ? -2.939 -7.537 -17.427 1.00 86.06 108 GLU A CA 1
ATOM 786 C C . GLU A 1 108 ? -3.643 -6.269 -17.935 1.00 86.06 108 GLU A C 1
ATOM 788 O O . GLU A 1 108 ? -3.955 -5.370 -17.157 1.00 86.06 108 GLU A O 1
ATOM 793 N N . ALA A 1 109 ? -3.979 -6.217 -19.230 1.00 89.31 109 ALA A N 1
ATOM 794 C CA . ALA A 1 109 ? -4.674 -5.081 -19.837 1.00 89.31 109 ALA A CA 1
ATOM 795 C C . ALA A 1 109 ? -6.025 -4.768 -19.165 1.00 89.31 109 ALA A C 1
ATOM 797 O O . ALA A 1 109 ? -6.383 -3.601 -19.009 1.00 89.31 109 ALA A O 1
ATOM 798 N N . TRP A 1 110 ? -6.764 -5.792 -18.727 1.00 91.62 110 TRP A N 1
ATOM 799 C CA . TRP A 1 110 ? -8.024 -5.603 -18.005 1.00 91.62 110 TRP A CA 1
ATOM 800 C C . TRP A 1 110 ? -7.793 -5.097 -16.584 1.00 91.62 110 TRP A C 1
ATOM 802 O O . TRP A 1 110 ? -8.547 -4.245 -16.115 1.00 91.62 110 TRP A O 1
ATOM 812 N N . LEU A 1 111 ? -6.749 -5.585 -15.913 1.00 89.00 111 LEU A N 1
ATOM 813 C CA . LEU A 1 111 ? -6.393 -5.169 -14.556 1.00 89.00 111 LEU A CA 1
ATOM 814 C C . LEU A 1 111 ? -5.943 -3.703 -14.535 1.00 89.00 111 LEU A C 1
ATOM 816 O O . LEU A 1 111 ? -6.468 -2.909 -13.752 1.00 89.00 111 LEU A O 1
ATOM 820 N N . PHE A 1 112 ? -5.052 -3.317 -15.451 1.00 86.38 112 PHE A N 1
ATOM 821 C CA . PHE A 1 112 ? -4.635 -1.926 -15.629 1.00 86.38 112 PHE A CA 1
ATOM 822 C C . PHE A 1 112 ? -5.775 -1.029 -16.111 1.00 86.38 112 PHE A C 1
ATOM 824 O O . PHE A 1 112 ? -5.928 0.079 -15.600 1.00 86.38 112 PHE A O 1
ATOM 831 N N . GLY A 1 113 ? -6.607 -1.500 -17.044 1.00 89.81 113 GLY A N 1
ATOM 832 C CA . GLY A 1 113 ? -7.764 -0.754 -17.537 1.00 89.81 113 GLY A CA 1
ATOM 833 C C . GLY A 1 113 ? -8.778 -0.458 -16.431 1.00 89.81 113 GLY A C 1
ATOM 834 O O . GLY A 1 113 ? -9.175 0.691 -16.248 1.00 89.81 113 GLY A O 1
ATOM 835 N N . ALA A 1 114 ? -9.146 -1.468 -15.638 1.00 89.31 114 ALA A N 1
ATOM 836 C CA . ALA A 1 114 ? -10.054 -1.301 -14.505 1.00 89.31 114 ALA A CA 1
ATOM 837 C C . ALA A 1 114 ? -9.469 -0.368 -13.434 1.00 89.31 114 ALA A C 1
ATOM 839 O O . ALA A 1 114 ? -10.170 0.518 -12.940 1.00 89.31 114 ALA A O 1
ATOM 840 N N . LEU A 1 115 ? -8.181 -0.527 -13.110 1.00 87.19 115 LEU A N 1
ATOM 841 C CA . LEU A 1 115 ? -7.479 0.343 -12.169 1.00 87.19 115 LEU A CA 1
ATOM 842 C C . LEU A 1 115 ? -7.462 1.797 -12.656 1.00 87.19 115 LEU A C 1
ATOM 844 O O . LEU A 1 115 ? -7.803 2.697 -11.892 1.00 87.19 115 LEU A O 1
ATOM 848 N N . GLY A 1 116 ? -7.103 2.023 -13.921 1.00 88.25 116 GLY A N 1
ATOM 849 C CA . GLY A 1 116 ? -7.057 3.346 -14.536 1.00 88.25 116 GLY A CA 1
ATOM 850 C C . GLY A 1 116 ? -8.422 4.024 -14.517 1.00 88.25 116 GLY A C 1
ATOM 851 O O . GLY A 1 116 ? -8.539 5.143 -14.025 1.00 88.25 116 GLY A O 1
ATOM 852 N N . VAL A 1 117 ? -9.475 3.319 -14.944 1.00 92.62 117 VAL A N 1
ATOM 853 C CA . VAL A 1 117 ? -10.856 3.826 -14.882 1.00 92.62 117 VAL A CA 1
ATOM 854 C C . VAL A 1 117 ? -11.235 4.213 -13.453 1.00 92.62 117 VAL A C 1
ATOM 856 O O . VAL A 1 117 ? -11.745 5.312 -13.234 1.00 92.62 117 VAL A O 1
ATOM 859 N N . PHE A 1 118 ? -10.957 3.353 -12.470 1.00 88.75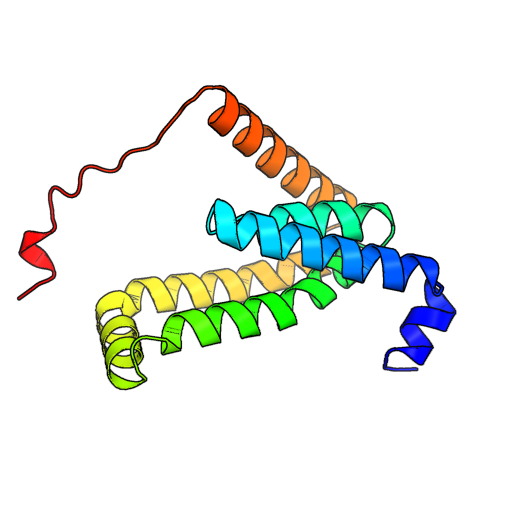 118 PHE A N 1
ATOM 860 C CA . PHE A 1 118 ? -11.320 3.607 -11.077 1.00 88.75 118 PHE A CA 1
ATOM 861 C C . PHE A 1 118 ? -10.559 4.800 -10.480 1.00 88.75 118 PHE A C 1
ATOM 863 O O . PHE A 1 118 ? -11.173 5.676 -9.872 1.00 88.75 118 PHE A O 1
ATOM 870 N N . ILE A 1 119 ? -9.239 4.874 -10.683 1.00 86.25 119 ILE A N 1
ATOM 871 C CA . ILE A 1 119 ? -8.404 5.972 -10.174 1.00 86.25 119 ILE A CA 1
ATOM 872 C C . ILE A 1 119 ? -8.766 7.290 -10.859 1.00 86.25 119 ILE A C 1
ATOM 874 O O . ILE A 1 119 ? -8.893 8.307 -10.178 1.00 86.25 119 ILE A O 1
ATOM 878 N N . THR A 1 120 ? -8.972 7.299 -12.17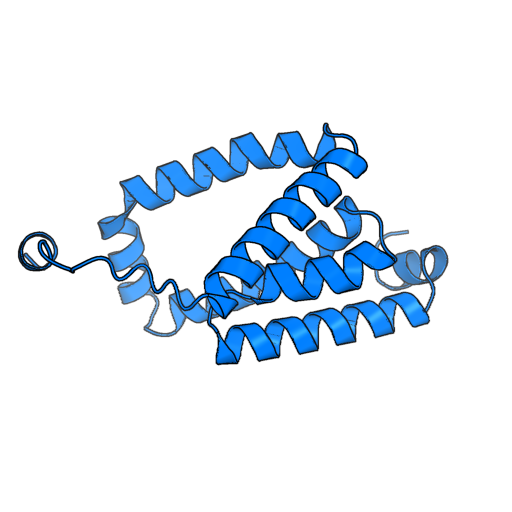8 1.00 89.38 120 THR A N 1
ATOM 879 C CA . THR A 1 120 ? -9.377 8.507 -12.905 1.00 89.38 120 THR A CA 1
ATOM 880 C C . THR A 1 120 ? -10.752 8.984 -12.450 1.00 89.38 120 THR A C 1
ATOM 882 O O . THR A 1 120 ? -10.905 10.165 -12.146 1.00 89.38 120 THR A O 1
ATOM 885 N N . ALA A 1 121 ? -11.736 8.088 -12.320 1.00 90.06 121 ALA A N 1
ATOM 886 C CA . ALA A 1 121 ? -13.058 8.438 -11.803 1.00 90.06 121 ALA A CA 1
ATOM 887 C C . ALA A 1 121 ? -12.982 9.002 -10.375 1.00 90.06 121 ALA A C 1
ATOM 889 O O . ALA A 1 121 ? -13.597 10.027 -10.074 1.00 90.06 121 ALA A O 1
ATOM 890 N N . PHE A 1 122 ? -12.181 8.378 -9.507 1.00 84.81 122 PHE A N 1
ATOM 891 C CA . PHE A 1 122 ? -11.954 8.863 -8.150 1.00 84.81 122 PHE A CA 1
ATOM 892 C C . PHE A 1 122 ? -11.283 10.245 -8.138 1.00 84.81 122 PHE A C 1
ATOM 894 O O . PHE A 1 122 ? -11.745 11.148 -7.444 1.00 84.81 122 PHE A O 1
ATOM 901 N N . GLY A 1 123 ? -10.239 10.449 -8.945 1.00 85.00 123 GLY A N 1
ATOM 902 C CA . GLY A 1 123 ? -9.556 11.736 -9.083 1.00 85.00 123 GLY A CA 1
ATOM 903 C C . GLY A 1 123 ? -10.490 12.847 -9.565 1.00 85.00 123 GLY A C 1
ATOM 904 O O . GLY A 1 123 ? -10.504 13.931 -8.984 1.00 85.00 123 GLY A O 1
ATOM 905 N N . LEU A 1 124 ? -11.337 12.562 -10.558 1.00 90.12 124 LEU A N 1
ATOM 906 C CA . LEU A 1 124 ? -12.366 13.492 -11.032 1.00 90.12 124 LEU A CA 1
ATOM 907 C C . LEU A 1 124 ? -13.390 13.822 -9.936 1.00 90.12 124 LEU A C 1
ATOM 909 O O . LEU A 1 124 ? -13.740 14.987 -9.766 1.00 90.12 124 LEU A O 1
ATOM 913 N N . SER A 1 125 ? -13.824 12.833 -9.147 1.00 86.81 125 SER A N 1
ATOM 914 C CA . SER A 1 125 ? -14.727 13.050 -8.005 1.00 86.81 125 SER A CA 1
ATOM 915 C C . SER A 1 125 ? -14.109 13.968 -6.945 1.00 86.81 125 SER A C 1
ATOM 917 O O . SER A 1 125 ? -14.792 14.839 -6.403 1.00 86.81 125 SER A O 1
ATOM 919 N N . GLN A 1 126 ? -12.817 13.793 -6.654 1.00 82.25 126 GLN A N 1
ATOM 920 C CA . GLN A 1 126 ? -12.086 14.614 -5.687 1.00 82.25 126 GLN A CA 1
ATOM 921 C C . GLN A 1 126 ? -11.914 16.057 -6.184 1.00 82.25 126 GLN A C 1
ATOM 923 O O . GLN A 1 126 ? -12.137 16.991 -5.415 1.00 82.25 126 GLN A O 1
ATOM 928 N N . LEU A 1 127 ? -11.573 16.248 -7.464 1.00 86.38 127 LEU A N 1
ATOM 929 C CA . LEU A 1 127 ? -11.476 17.574 -8.091 1.00 86.38 127 LEU A CA 1
ATOM 930 C C . LEU A 1 127 ? -12.837 18.281 -8.172 1.00 86.38 127 LEU A C 1
ATOM 932 O O . LEU A 1 127 ? -12.910 19.491 -7.984 1.00 86.38 127 LEU A O 1
ATOM 936 N N . GLY A 1 128 ? -13.916 17.529 -8.396 1.00 87.81 128 GLY A N 1
ATOM 937 C CA . GLY A 1 128 ? -15.290 18.037 -8.400 1.00 87.81 128 GLY A CA 1
ATOM 938 C C . GLY A 1 128 ? -15.859 18.356 -7.012 1.00 87.81 128 GLY A C 1
ATOM 939 O O . GLY A 1 128 ? -16.998 18.804 -6.917 1.00 87.81 128 GLY A O 1
ATOM 940 N N . GLY A 1 129 ? -15.108 18.116 -5.930 1.00 80.19 129 GLY A N 1
ATOM 941 C CA . GLY A 1 129 ? -15.538 18.431 -4.566 1.00 80.19 129 GLY A CA 1
ATOM 942 C C . GLY A 1 129 ? -16.675 17.551 -4.031 1.00 80.19 129 GLY A C 1
ATOM 943 O O . GLY A 1 129 ? -17.304 17.917 -3.035 1.00 80.19 129 GLY A O 1
ATOM 944 N N . LEU A 1 130 ? -16.944 16.391 -4.645 1.00 73.62 130 LEU A N 1
ATOM 945 C CA . LEU A 1 130 ? -17.945 15.436 -4.162 1.00 73.62 130 LEU A CA 1
ATOM 946 C C . LEU A 1 130 ? -17.471 14.778 -2.859 1.00 73.62 130 LEU A C 1
ATOM 948 O O . LEU A 1 130 ? -16.898 13.691 -2.842 1.00 73.62 130 LEU A O 1
ATOM 952 N N . GLN A 1 131 ? -17.740 15.430 -1.731 1.00 64.38 131 GLN A N 1
ATOM 953 C CA . GLN A 1 131 ? -17.588 14.820 -0.415 1.00 64.38 131 GLN A CA 1
ATOM 954 C C . GLN A 1 131 ? -18.849 14.015 -0.093 1.00 64.38 131 GLN A C 1
ATOM 956 O O . GLN A 1 131 ? -19.839 14.571 0.384 1.00 64.38 131 GLN A O 1
ATOM 961 N N . LEU A 1 132 ? -18.818 12.699 -0.324 1.00 60.16 132 LEU A N 1
ATOM 962 C CA . LEU A 1 132 ? -19.867 11.780 0.132 1.00 60.16 132 LEU A CA 1
ATOM 963 C C . LEU A 1 132 ? -19.850 11.695 1.668 1.00 60.16 132 LEU A C 1
ATOM 965 O O . LEU A 1 132 ? -19.256 10.801 2.269 1.00 60.16 132 LEU A O 1
ATOM 969 N N . ARG A 1 133 ? -20.479 12.672 2.326 1.00 59.16 133 ARG A N 1
ATOM 970 C CA . ARG A 1 133 ? -20.660 12.694 3.779 1.00 59.16 133 ARG A CA 1
ATOM 971 C C . ARG A 1 133 ? -21.831 11.791 4.147 1.00 59.16 133 ARG A C 1
ATOM 973 O O . ARG A 1 133 ? -22.989 12.191 4.052 1.00 59.16 133 ARG A O 1
ATOM 980 N N . PHE A 1 134 ? -21.537 10.579 4.605 1.00 59.12 134 PHE A N 1
ATOM 981 C CA . PHE A 1 134 ? -22.547 9.739 5.242 1.00 59.12 134 PHE A CA 1
ATOM 982 C C . PHE A 1 134 ? -22.928 10.348 6.599 1.00 59.12 134 PHE A C 1
ATOM 984 O O . PHE A 1 134 ? -22.112 10.423 7.517 1.00 59.12 134 PHE A O 1
ATOM 991 N N . SER A 1 135 ? -24.171 10.821 6.721 1.00 52.72 135 SER A N 1
ATOM 992 C CA . SER A 1 135 ? -24.721 11.297 7.992 1.00 52.72 135 SER A CA 1
ATOM 993 C C . SER A 1 135 ? -24.795 10.130 8.981 1.00 52.72 135 SER A C 1
ATOM 995 O O . SER A 1 135 ? -25.478 9.137 8.727 1.00 52.72 135 SER A O 1
ATOM 997 N N . GLY A 1 136 ? -24.082 10.238 10.106 1.00 58.34 136 GLY A N 1
ATOM 998 C CA . GLY A 1 136 ? -23.989 9.226 11.167 1.00 58.34 136 GLY A CA 1
ATOM 999 C C . GLY A 1 136 ? -25.267 9.072 11.999 1.00 58.34 136 GLY A C 1
ATOM 1000 O O . GLY A 1 136 ? -25.208 9.055 13.225 1.00 58.34 136 GLY A O 1
ATOM 1001 N N . ARG A 1 137 ? -26.430 8.966 11.347 1.00 56.91 137 ARG A N 1
ATOM 1002 C CA . ARG A 1 137 ? -27.762 8.962 11.972 1.00 56.91 137 ARG A CA 1
ATOM 1003 C C . ARG A 1 137 ? -28.051 7.727 12.846 1.00 56.91 137 ARG A C 1
ATOM 1005 O O . ARG A 1 137 ? -29.036 7.733 13.568 1.00 56.91 137 ARG A O 1
ATOM 1012 N N . ASN A 1 138 ? -27.171 6.719 12.849 1.00 56.59 138 ASN A N 1
ATOM 1013 C CA . ASN A 1 138 ? -27.326 5.472 13.615 1.00 56.59 138 ASN A CA 1
ATOM 1014 C C . ASN A 1 138 ? -26.207 5.214 14.652 1.00 56.59 138 ASN A C 1
ATOM 1016 O O . ASN A 1 138 ? -25.983 4.063 15.017 1.00 56.59 138 ASN A O 1
ATOM 1020 N N . ARG A 1 139 ? -25.503 6.246 15.148 1.00 55.06 139 ARG A N 1
ATOM 1021 C CA . ARG A 1 139 ? -24.469 6.075 16.198 1.00 55.06 139 ARG A CA 1
ATOM 1022 C C . ARG A 1 139 ? -25.005 5.455 17.499 1.00 55.06 139 ARG A C 1
ATOM 1024 O O . ARG A 1 139 ? -24.336 4.623 18.091 1.00 55.06 139 ARG A O 1
ATOM 1031 N N . GLY A 1 140 ? -26.246 5.766 17.882 1.00 54.16 140 GLY A N 1
ATOM 1032 C CA . GLY A 1 140 ? -26.829 5.307 19.151 1.00 54.16 140 GLY A CA 1
ATOM 1033 C C . GLY A 1 140 ? -27.136 3.806 19.263 1.00 54.16 140 GLY A C 1
ATOM 1034 O O . GLY A 1 140 ? -27.577 3.377 20.319 1.00 54.16 140 GLY A O 1
ATOM 1035 N N . ARG A 1 141 ? -26.943 3.002 18.205 1.00 56.00 141 ARG A N 1
ATOM 1036 C CA . ARG A 1 141 ? -27.209 1.547 18.228 1.00 56.00 141 ARG A CA 1
ATOM 1037 C C . ARG A 1 141 ? -25.944 0.689 18.342 1.00 56.00 141 ARG A C 1
ATOM 1039 O O . ARG A 1 141 ? -26.053 -0.530 18.351 1.00 56.00 141 ARG A O 1
ATOM 1046 N N . VAL A 1 142 ? -24.772 1.322 18.343 1.00 57.09 142 VAL A N 1
ATOM 1047 C CA . VAL A 1 142 ? -23.465 0.647 18.286 1.00 57.09 142 VAL A CA 1
ATOM 1048 C C . VAL A 1 142 ? -22.703 0.778 19.616 1.00 57.09 142 VAL A C 1
ATOM 1050 O O . VAL A 1 142 ? -21.844 -0.038 19.903 1.00 57.09 142 VAL A O 1
ATOM 1053 N N . GLU A 1 143 ? -23.066 1.743 20.470 1.00 54.00 143 GLU A N 1
ATOM 1054 C CA . GLU A 1 143 ? -22.384 2.023 21.749 1.00 54.00 143 GLU A CA 1
ATOM 1055 C C . GLU A 1 143 ? -23.055 1.389 22.993 1.00 54.00 143 GLU A C 1
ATOM 1057 O O . GLU A 1 143 ? -22.744 1.790 24.113 1.00 54.00 143 GLU A O 1
ATOM 1062 N N . THR A 1 144 ? -23.979 0.430 22.831 1.00 44.59 144 THR A N 1
ATOM 1063 C CA . THR A 1 144 ? -24.633 -0.281 23.957 1.00 44.59 144 THR A CA 1
ATOM 1064 C C . THR A 1 144 ? -24.063 -1.664 24.193 1.00 44.59 144 THR A C 1
ATOM 1066 O O . THR A 1 144 ? -24.009 -2.418 23.193 1.00 44.59 144 THR A O 1
#

Radius of gyration: 18.19 Å; chains: 1; bounding box: 47×35×44 Å

Sequence (144 aa):
MAGLGGFVAEFGWLAVLGAVLGFLAGGFVKGVVGFALPMVALSVNGSFLPYEVAVALLIVPTMVSNTFQSLRNGAMAAWGSLVEFWRLNLVLVATIGISAQLVVRLPEAWLFGALGVFITAFGLSQLGGLQLRFSGRNRGRVET

Secondary structure (DSSP, 8-state):
--SHHHHHHHHHHHHHHHHHHHHHHHHHHHHHHSS-HHHHHHHHHTTTS-HHHHHHHHHHHHHHHHHHHHHTT-HHHHHHHHHHTHHHHHHHHHHHHHHHHHHTTS-HHHHHHHHHHHHHHHHHHHHTT-------TTGGGT--